Protein AF-A0AAW6BYF8-F1 (afdb_monomer)

Secondary structure (DSSP, 8-state):
-HHHHHHHHHHHHHHHHHHHHHHHHHHHHHHHHHHHHHHHHHHHHHHHHHHHHHHHHHHHTT-S-HHHHHHHHHHHHHHHHHHHHHHHHHHHHHHHHHHHHHHHHHHT--

Foldseek 3Di:
DVVVVVVVVVVVVVVVVVVVVVVVVVLVVV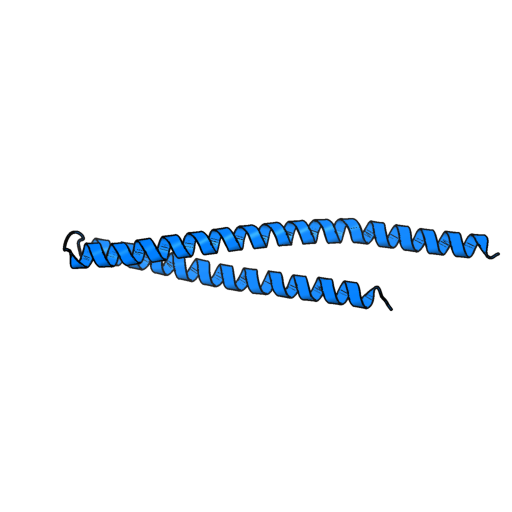LVVLVVLLVVLVVVLVVLVVVLVVLVVCVVVVVDDPVVSVVSNVVSVVSNVVSVVSNVVSVVVNVVSVVVVVVVVVVVPD

pLDDT: mean 81.35, std 10.95, range [44.31, 96.62]

Radius of gyration: 25.44 Å; Cα contacts (8 Å, |Δi|>4): 31; chains: 1; bounding box: 56×22×75 Å

Solvent-accessible surface area (backbone atoms only — not comparable to full-atom values): 6025 Å² total; per-residue (Å²): 117,70,66,61,56,53,52,51,55,53,49,52,51,52,51,51,52,61,63,45,51,63,54,50,56,53,50,52,52,51,49,55,50,50,53,54,51,42,55,52,44,53,53,51,44,56,54,47,54,54,50,51,54,48,51,52,52,38,42,75,67,66,76,42,56,72,70,59,47,55,55,52,53,53,53,49,54,51,52,44,55,53,40,52,54,50,43,52,52,49,49,54,52,53,51,55,51,48,53,52,54,51,52,54,54,60,66,74,74,115

Organism: Flavonifractor plautii (NCBI:txid292800)

Sequence (110 aa):
MQFWIKAVHQNEKAIAARLLKPSNSGQEAKHRRAAAEKKRAEKRLAELDSLIARIYEDRTAEVMTARNFSMLSQKYQQEQKALETKILALNTQLEAAREQTETLKNGLFW

Mean predicted aligned error: 11.23 Å

Structure (mmCIF, N/CA/C/O backbone):
data_AF-A0AAW6BYF8-F1
#
_entry.id   AF-A0AAW6BYF8-F1
#
loop_
_atom_site.group_PDB
_atom_site.id
_atom_site.type_symbol
_atom_site.label_atom_id
_atom_site.label_alt_id
_atom_site.label_comp_id
_atom_site.label_asym_id
_atom_site.label_entity_id
_atom_site.label_seq_id
_atom_site.pdbx_PDB_ins_code
_atom_site.Cartn_x
_atom_site.Cartn_y
_atom_site.Cartn_z
_atom_site.occupancy
_atom_site.B_iso_or_equiv
_atom_site.auth_seq_id
_atom_site.auth_comp_id
_atom_site.auth_asym_id
_atom_site.auth_atom_id
_atom_site.pdbx_PDB_model_num
ATOM 1 N N . MET A 1 1 ? -39.620 -6.806 49.306 1.00 56.34 1 MET A N 1
ATOM 2 C CA . MET A 1 1 ? -38.340 -6.084 49.090 1.00 56.34 1 MET A CA 1
ATOM 3 C C . MET A 1 1 ? -37.519 -6.585 47.894 1.00 56.34 1 MET A C 1
ATOM 5 O O . MET A 1 1 ? -36.913 -5.754 47.238 1.00 56.34 1 MET A O 1
ATOM 9 N N . GLN A 1 2 ? -37.546 -7.876 47.529 1.00 58.50 2 GLN A N 1
ATOM 10 C CA . GLN A 1 2 ? -36.769 -8.433 46.395 1.00 58.50 2 GLN A CA 1
ATOM 11 C C . GLN A 1 2 ? -37.118 -7.858 45.000 1.00 58.50 2 GLN A C 1
ATOM 13 O O . GLN A 1 2 ? -36.286 -7.842 44.096 1.00 58.50 2 GLN A O 1
ATOM 18 N N . PHE A 1 3 ? -38.348 -7.369 44.812 1.00 65.69 3 PHE A N 1
ATOM 19 C CA . PHE A 1 3 ? -38.840 -6.895 43.510 1.00 65.69 3 PHE A CA 1
ATOM 20 C C . PHE A 1 3 ? -38.163 -5.593 43.043 1.00 65.69 3 PHE A C 1
ATOM 22 O O . PHE A 1 3 ? -37.805 -5.461 41.876 1.00 65.69 3 PHE A O 1
ATOM 29 N N . TRP A 1 4 ? -37.930 -4.660 43.970 1.00 57.75 4 TRP A N 1
ATOM 30 C CA . TRP A 1 4 ? -37.310 -3.362 43.684 1.00 57.75 4 TRP A CA 1
ATOM 31 C C . TRP A 1 4 ? -35.817 -3.486 43.383 1.00 57.75 4 TRP A C 1
ATOM 33 O O . TRP A 1 4 ? -35.328 -2.846 42.461 1.00 57.75 4 TRP A O 1
ATOM 43 N N . ILE A 1 5 ? -35.120 -4.384 44.081 1.00 68.19 5 ILE A N 1
ATOM 44 C CA . ILE A 1 5 ? -33.702 -4.683 43.833 1.00 68.19 5 ILE A CA 1
ATOM 45 C C . ILE A 1 5 ? -33.524 -5.253 42.419 1.00 68.19 5 ILE A C 1
ATOM 47 O O . ILE A 1 5 ? -32.678 -4.795 41.655 1.00 68.19 5 ILE A O 1
ATOM 51 N N . LYS A 1 6 ? -34.389 -6.196 42.019 1.00 74.38 6 LYS A N 1
ATOM 52 C CA . LYS A 1 6 ? -34.358 -6.779 40.671 1.00 74.38 6 LYS A CA 1
ATOM 53 C C . LYS A 1 6 ? -34.638 -5.741 39.579 1.00 74.38 6 LYS A C 1
ATOM 55 O O . LYS A 1 6 ? -33.972 -5.762 38.546 1.00 74.38 6 LYS A O 1
ATOM 60 N N . ALA A 1 7 ? -35.586 -4.833 39.816 1.00 72.25 7 ALA A N 1
ATOM 61 C CA . ALA A 1 7 ? -35.922 -3.759 38.884 1.00 72.25 7 ALA A CA 1
ATOM 62 C C . ALA A 1 7 ? -34.775 -2.747 38.727 1.00 72.25 7 ALA A C 1
ATOM 64 O O . ALA A 1 7 ? -34.450 -2.369 37.603 1.00 72.25 7 ALA A O 1
ATOM 65 N N . VAL A 1 8 ? -34.117 -2.364 39.826 1.00 71.31 8 VAL A N 1
ATOM 66 C CA . VAL A 1 8 ? -32.944 -1.474 39.806 1.00 71.31 8 VAL A CA 1
ATOM 67 C C . VAL A 1 8 ? -31.788 -2.121 39.041 1.00 71.31 8 VAL A C 1
ATOM 69 O O . VAL A 1 8 ? -31.273 -1.517 38.105 1.00 71.31 8 VAL A O 1
ATOM 72 N N . HIS A 1 9 ? -31.467 -3.388 39.321 1.00 71.75 9 HIS A N 1
ATOM 73 C CA . HIS A 1 9 ? -30.387 -4.105 38.630 1.00 71.75 9 HIS A CA 1
ATOM 74 C C . HIS A 1 9 ? -30.665 -4.295 37.128 1.00 71.75 9 HIS A C 1
ATOM 76 O O . HIS A 1 9 ? -29.755 -4.249 36.300 1.00 71.75 9 HIS A O 1
ATOM 82 N N . GLN A 1 10 ? -31.923 -4.533 36.743 1.00 74.56 10 GLN A N 1
ATOM 83 C CA . GLN A 1 10 ? -32.306 -4.619 35.330 1.00 74.56 10 GLN A CA 1
ATOM 84 C C . GLN A 1 10 ? -32.192 -3.267 34.627 1.00 74.56 10 GLN A C 1
ATOM 86 O O . GLN A 1 10 ? -31.755 -3.214 33.477 1.00 74.56 10 GLN A O 1
ATOM 91 N N . ASN A 1 11 ? -32.545 -2.183 35.316 1.00 79.19 11 ASN A N 1
ATOM 92 C CA . ASN A 1 11 ? -32.448 -0.838 34.771 1.00 79.19 11 ASN A CA 1
ATOM 93 C C . ASN A 1 11 ? -30.982 -0.399 34.615 1.00 79.19 11 ASN A C 1
ATOM 95 O O . ASN A 1 11 ? -30.611 0.121 33.568 1.00 79.19 11 ASN A O 1
ATOM 99 N N . GLU A 1 12 ? -30.117 -0.705 35.584 1.00 73.88 12 GLU A N 1
ATOM 100 C CA . GLU A 1 12 ? -28.668 -0.476 35.492 1.00 73.88 12 GLU A CA 1
ATOM 101 C C . GLU A 1 12 ? -28.043 -1.215 34.305 1.00 73.88 12 GLU A C 1
ATOM 103 O O . GLU A 1 12 ? -27.326 -0.611 33.505 1.00 73.88 12 GLU A O 1
ATOM 108 N N . LYS A 1 13 ? -28.378 -2.498 34.114 1.00 78.19 13 LYS A N 1
ATOM 109 C CA . LYS A 1 13 ? -27.923 -3.269 32.945 1.00 78.19 13 LYS A CA 1
ATOM 110 C C . LYS A 1 13 ? -28.437 -2.687 31.629 1.00 78.19 13 LYS A C 1
ATOM 112 O O . LYS A 1 13 ? -27.699 -2.649 30.646 1.00 78.19 13 LYS A O 1
ATOM 117 N N . ALA A 1 14 ? -29.686 -2.223 31.594 1.00 78.88 14 ALA A N 1
ATOM 118 C CA . ALA A 1 14 ? -30.266 -1.600 30.409 1.00 78.88 14 ALA A CA 1
ATOM 119 C C . ALA A 1 14 ? -29.588 -0.261 30.073 1.00 78.88 14 ALA A C 1
ATOM 121 O O . ALA A 1 14 ? -29.316 0.010 28.902 1.00 78.88 14 ALA A O 1
ATOM 122 N N . ILE A 1 15 ? -29.267 0.548 31.085 1.00 76.00 15 ILE A N 1
ATOM 123 C CA . ILE A 1 15 ? -28.534 1.809 30.935 1.00 76.00 15 ILE A CA 1
ATOM 124 C C . ILE A 1 15 ? -27.103 1.533 30.458 1.00 76.00 15 ILE A C 1
ATOM 126 O O . ILE A 1 15 ? -26.673 2.127 29.469 1.00 76.00 15 ILE A O 1
ATOM 130 N N . ALA A 1 16 ? -26.404 0.570 31.066 1.00 75.56 16 ALA A N 1
ATOM 131 C CA . ALA A 1 16 ? -25.064 0.158 30.650 1.00 75.56 16 ALA A CA 1
ATOM 132 C C . ALA A 1 16 ? -25.040 -0.332 29.190 1.00 75.56 16 ALA A C 1
ATOM 134 O O . ALA A 1 16 ? -24.231 0.130 28.386 1.00 75.56 16 ALA A O 1
ATOM 135 N N . ALA A 1 17 ? -25.988 -1.189 28.797 1.00 73.94 17 ALA A N 1
ATOM 136 C CA . ALA A 1 17 ? -26.103 -1.674 27.421 1.00 73.94 17 ALA A CA 1
ATOM 137 C C . ALA A 1 17 ? -26.412 -0.548 26.415 1.00 73.94 17 ALA A C 1
ATOM 139 O O . ALA A 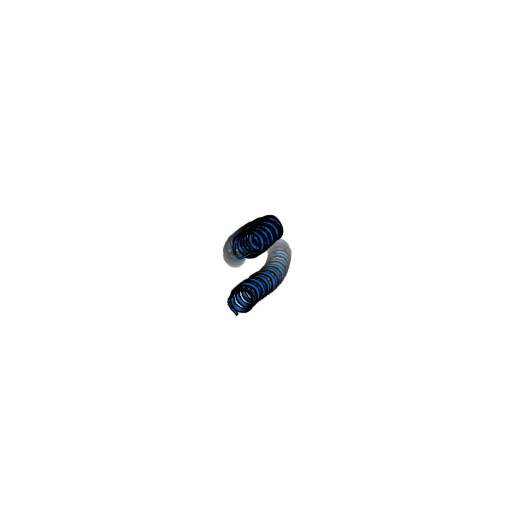1 17 ? -25.935 -0.570 25.275 1.00 73.94 17 ALA A O 1
ATOM 140 N N . ARG A 1 18 ? -27.207 0.451 26.821 1.00 73.62 18 ARG A N 1
ATOM 141 C CA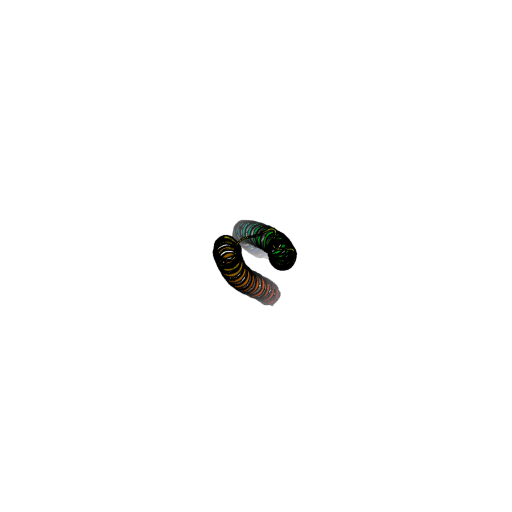 . ARG A 1 18 ? -27.592 1.588 25.973 1.00 73.62 18 ARG A CA 1
ATOM 142 C C . ARG A 1 18 ? -26.473 2.621 25.829 1.00 73.62 18 ARG A C 1
ATOM 144 O O . ARG A 1 18 ? -26.400 3.249 24.779 1.00 73.62 18 ARG A O 1
ATOM 151 N N . LEU A 1 19 ? -25.595 2.752 26.824 1.00 72.00 19 LEU A N 1
ATOM 152 C CA . LEU A 1 19 ? -24.372 3.561 26.750 1.00 72.00 19 LEU A CA 1
ATOM 153 C C . LEU A 1 19 ? -23.260 2.867 25.944 1.00 72.00 19 LEU A C 1
ATOM 155 O O . LEU A 1 19 ? -22.508 3.532 25.234 1.00 72.00 19 LEU A O 1
ATOM 159 N N . LEU A 1 20 ? -23.193 1.533 25.983 1.00 72.31 20 LEU A N 1
ATOM 160 C CA . LEU A 1 20 ? -22.186 0.746 25.263 1.00 72.31 20 LEU A CA 1
ATOM 161 C C . LEU A 1 20 ? -22.479 0.621 23.753 1.00 72.31 20 LEU A C 1
ATOM 163 O O . LEU A 1 20 ? -21.565 0.701 22.932 1.00 72.31 20 LEU A O 1
ATOM 167 N N . LYS A 1 21 ? -23.754 0.474 23.358 1.00 70.88 21 LYS A N 1
ATOM 168 C CA . LYS A 1 21 ? -24.179 0.305 21.948 1.00 70.88 21 LYS A CA 1
ATOM 169 C C . LYS A 1 21 ? -23.682 1.402 20.982 1.00 70.88 21 LYS A C 1
ATOM 171 O O . LYS A 1 21 ? -23.183 1.047 19.913 1.00 70.88 21 LYS A O 1
ATOM 176 N N . PRO A 1 22 ? -23.811 2.706 21.300 1.00 69.12 22 PRO A N 1
ATOM 177 C CA . PRO A 1 22 ? -23.338 3.791 20.437 1.00 69.12 22 PRO A CA 1
ATOM 178 C C . PRO A 1 22 ? -21.811 3.825 20.311 1.00 69.12 22 PRO A C 1
ATOM 180 O O . PRO A 1 22 ? -21.286 4.127 19.241 1.00 69.12 22 PRO A O 1
ATOM 183 N N . SER A 1 23 ? -21.100 3.488 21.392 1.00 67.56 23 SER A N 1
ATOM 184 C CA . SER A 1 23 ? -19.636 3.423 21.401 1.00 67.56 23 SER A CA 1
ATOM 185 C C . SER A 1 23 ? -19.130 2.301 20.486 1.00 67.56 23 SER A C 1
ATOM 187 O O . SER A 1 23 ? -18.281 2.530 19.621 1.00 67.56 23 SER A O 1
ATOM 189 N N . ASN A 1 24 ? -19.740 1.114 20.584 1.00 70.62 24 ASN A N 1
ATOM 190 C CA . ASN A 1 24 ? -19.348 -0.053 19.794 1.00 70.62 24 ASN A CA 1
ATOM 191 C C . ASN A 1 24 ? -19.651 0.119 18.293 1.00 70.62 24 ASN A C 1
ATOM 193 O O . ASN A 1 24 ? -18.810 -0.182 17.451 1.00 70.62 24 ASN A O 1
ATOM 197 N N . SER A 1 25 ? -20.813 0.677 17.929 1.00 74.25 25 SER A N 1
ATOM 198 C CA . SER A 1 25 ? -21.172 0.898 16.516 1.00 74.25 25 SER A CA 1
ATOM 199 C C . SER A 1 25 ? -20.276 1.939 15.830 1.00 74.25 25 SER A C 1
ATOM 201 O O . SER A 1 25 ? -19.906 1.778 14.662 1.00 74.25 25 SER A O 1
ATOM 203 N N . GLY A 1 26 ? -19.870 2.981 16.564 1.00 79.44 26 GLY A N 1
ATOM 204 C CA . GLY A 1 26 ? -18.891 3.964 16.109 1.00 79.44 26 GLY A CA 1
ATOM 205 C C . GLY A 1 26 ? -17.494 3.363 15.924 1.00 79.44 26 GLY A C 1
ATOM 206 O O . GLY A 1 26 ? -16.836 3.646 14.919 1.00 79.44 26 GLY A O 1
ATOM 207 N N . GLN A 1 27 ? -17.050 2.504 16.846 1.00 77.38 27 GLN A N 1
ATOM 208 C CA . GLN A 1 27 ? -15.775 1.786 16.736 1.00 77.38 27 GLN A CA 1
ATOM 209 C C . GLN A 1 27 ? -15.761 0.802 15.561 1.00 77.38 27 GLN A C 1
ATOM 211 O O . GLN A 1 27 ? -14.825 0.820 14.762 1.00 77.38 27 GLN A O 1
ATOM 216 N N . GLU A 1 28 ? -16.822 0.019 15.372 1.00 79.00 28 GLU A N 1
ATOM 217 C CA . GLU A 1 28 ? -16.949 -0.886 14.227 1.00 79.00 28 GLU A CA 1
ATOM 218 C C . GLU A 1 28 ? -16.915 -0.140 12.887 1.00 79.00 28 GLU A C 1
ATOM 220 O O . GLU A 1 28 ? -16.276 -0.584 11.932 1.00 79.00 28 GLU A O 1
ATOM 225 N N . ALA A 1 29 ? -17.590 1.011 12.795 1.00 84.06 29 ALA A N 1
ATOM 226 C CA . ALA A 1 29 ? -17.571 1.831 11.589 1.00 84.06 29 ALA A CA 1
ATOM 227 C C . ALA A 1 29 ? -16.166 2.382 11.292 1.00 84.06 29 ALA A C 1
ATOM 229 O O . ALA A 1 29 ? -15.740 2.366 10.135 1.00 84.06 29 ALA A O 1
ATOM 230 N N . LYS A 1 30 ? -15.427 2.825 12.320 1.00 83.25 30 LYS A N 1
ATOM 231 C CA . LYS A 1 30 ? -14.023 3.250 12.188 1.00 83.25 30 LYS A CA 1
ATOM 232 C C . LYS A 1 30 ? -13.127 2.091 11.745 1.00 83.25 30 LYS A C 1
ATOM 234 O O . LYS A 1 30 ? -12.369 2.254 10.794 1.00 83.25 30 LYS A O 1
ATOM 239 N N . HIS A 1 31 ? -13.284 0.913 12.347 1.00 84.06 31 HIS A N 1
ATOM 240 C CA . HIS A 1 31 ? -12.527 -0.288 11.993 1.00 84.06 31 HIS A CA 1
ATOM 241 C C . HIS A 1 31 ? -12.781 -0.718 10.540 1.00 84.06 31 HIS A C 1
ATOM 243 O O . HIS A 1 31 ? -11.841 -0.956 9.784 1.00 84.06 31 HIS A O 1
ATOM 249 N N . ARG A 1 32 ? -14.049 -0.747 10.099 1.00 88.19 32 ARG A N 1
ATOM 250 C CA . ARG A 1 32 ? -14.404 -1.054 8.701 1.00 88.19 32 ARG A CA 1
ATOM 251 C C . ARG A 1 32 ? -13.788 -0.059 7.713 1.00 88.19 32 ARG A C 1
ATOM 253 O O . ARG A 1 32 ? -13.308 -0.474 6.660 1.00 88.19 32 ARG A O 1
ATOM 260 N N . ARG A 1 33 ? -13.779 1.237 8.045 1.00 89.69 33 ARG A N 1
ATOM 261 C CA . ARG A 1 33 ? -13.158 2.280 7.208 1.00 89.69 33 ARG A CA 1
ATOM 262 C C . ARG A 1 33 ? -11.642 2.109 7.119 1.00 89.69 33 ARG A C 1
ATOM 264 O O . ARG A 1 33 ? -11.124 2.082 6.008 1.00 89.69 33 ARG A O 1
ATOM 271 N N . ALA A 1 34 ? -10.964 1.917 8.250 1.00 87.62 34 ALA A N 1
ATOM 272 C CA . ALA A 1 34 ? -9.519 1.693 8.298 1.00 87.62 34 ALA A CA 1
ATOM 273 C C . ALA A 1 34 ? -9.106 0.427 7.523 1.00 87.62 34 ALA A C 1
ATOM 275 O O . ALA A 1 34 ? -8.164 0.462 6.734 1.00 87.62 34 ALA A O 1
ATOM 276 N N . ALA A 1 35 ? -9.861 -0.669 7.655 1.00 89.81 35 ALA A N 1
ATOM 277 C CA . ALA A 1 35 ? -9.621 -1.897 6.896 1.00 89.81 35 ALA A CA 1
ATOM 278 C C . ALA A 1 35 ? -9.817 -1.705 5.379 1.00 89.81 35 ALA A C 1
ATOM 280 O O . ALA A 1 35 ? -9.018 -2.189 4.576 1.00 89.81 35 ALA A O 1
ATOM 281 N N . ALA A 1 36 ? -10.859 -0.975 4.968 1.00 94.12 36 ALA A N 1
ATOM 282 C CA . ALA A 1 36 ? -11.088 -0.662 3.559 1.00 94.12 36 ALA A CA 1
ATOM 283 C C . ALA A 1 36 ? -9.987 0.242 2.982 1.00 94.12 36 ALA A C 1
ATOM 285 O O . ALA A 1 36 ? -9.568 0.054 1.839 1.00 94.12 36 ALA A O 1
ATOM 286 N N . GLU A 1 37 ? -9.507 1.208 3.764 1.00 92.69 37 GLU A N 1
ATOM 287 C CA . GLU A 1 37 ? -8.413 2.096 3.378 1.00 92.69 37 GLU A CA 1
ATOM 288 C C . GLU A 1 37 ? -7.085 1.347 3.247 1.00 92.69 37 GLU A C 1
ATOM 290 O O . GLU A 1 37 ? -6.391 1.527 2.245 1.00 92.69 37 GLU A O 1
ATOM 295 N N . LYS A 1 38 ? -6.785 0.435 4.180 1.00 90.88 38 LYS A N 1
ATOM 296 C CA . LYS A 1 38 ? -5.634 -0.470 4.094 1.00 90.88 38 LYS A CA 1
ATOM 297 C C . LYS A 1 38 ? -5.672 -1.296 2.806 1.00 90.88 38 LYS A C 1
ATOM 299 O O . LYS A 1 38 ? -4.722 -1.247 2.034 1.00 90.88 38 LYS A O 1
ATOM 304 N N . LYS A 1 39 ? -6.799 -1.954 2.506 1.00 95.19 39 LYS A N 1
ATOM 305 C CA . LYS A 1 39 ? -6.949 -2.762 1.280 1.00 95.19 39 LYS A CA 1
ATOM 306 C C . LYS A 1 39 ? -6.742 -1.940 0.002 1.00 95.19 39 LYS A C 1
ATOM 308 O O . LYS A 1 39 ? -6.184 -2.432 -0.976 1.00 95.19 39 LYS A O 1
ATOM 313 N N . ARG A 1 40 ? -7.208 -0.686 -0.018 1.00 95.25 40 ARG A N 1
ATOM 314 C CA . ARG A 1 40 ? -6.983 0.230 -1.151 1.00 95.25 40 ARG A CA 1
ATOM 315 C C . ARG A 1 40 ? -5.506 0.599 -1.290 1.00 95.25 40 ARG A C 1
ATOM 317 O O . ARG A 1 40 ? -5.009 0.608 -2.411 1.00 95.25 40 ARG A O 1
ATOM 324 N N . ALA A 1 41 ? -4.826 0.877 -0.178 1.00 92.31 41 ALA A N 1
ATOM 325 C CA . ALA A 1 41 ? -3.398 1.180 -0.168 1.00 92.31 41 ALA A CA 1
ATOM 326 C C . ALA A 1 41 ? -2.558 -0.018 -0.640 1.00 92.31 41 ALA A C 1
ATOM 328 O O . ALA A 1 41 ? -1.696 0.155 -1.492 1.00 92.31 41 ALA A O 1
ATOM 329 N N . GLU A 1 42 ? -2.864 -1.231 -0.171 1.00 93.31 42 GLU A N 1
ATOM 330 C CA . GLU A 1 42 ? -2.197 -2.471 -0.598 1.00 93.31 42 GLU A CA 1
ATOM 331 C C . GLU A 1 42 ? -2.387 -2.738 -2.095 1.00 93.31 42 GLU A C 1
ATOM 333 O O . GLU A 1 42 ? -1.424 -3.023 -2.802 1.00 93.31 42 GLU A O 1
ATOM 338 N N . LYS A 1 43 ? -3.617 -2.583 -2.609 1.00 96.62 43 LYS A N 1
ATOM 339 C CA . LYS A 1 43 ? -3.879 -2.728 -4.048 1.00 96.62 4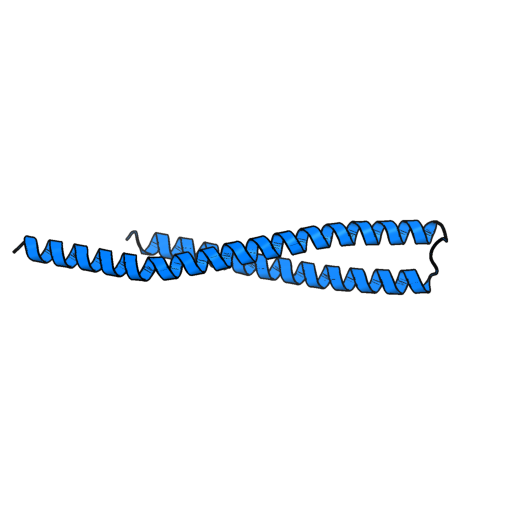3 LYS A CA 1
ATOM 340 C C . LYS A 1 43 ? -3.059 -1.727 -4.864 1.00 96.62 43 LYS A C 1
ATOM 342 O O . LYS A 1 43 ? -2.478 -2.096 -5.879 1.00 96.62 43 LYS A O 1
ATOM 347 N N . ARG A 1 44 ? -3.006 -0.471 -4.416 1.00 94.69 44 ARG A N 1
ATOM 348 C CA . ARG A 1 44 ? -2.244 0.576 -5.098 1.00 94.69 44 ARG A CA 1
ATOM 349 C C . ARG A 1 44 ? -0.741 0.299 -5.072 1.00 94.69 44 ARG A C 1
ATOM 351 O O . ARG A 1 44 ? -0.080 0.543 -6.073 1.00 94.69 44 ARG A O 1
ATOM 358 N N . LEU A 1 45 ? -0.221 -0.228 -3.966 1.00 89.06 45 LEU A N 1
ATOM 359 C CA . LEU A 1 45 ? 1.180 -0.628 -3.846 1.00 89.06 45 LEU A CA 1
ATOM 360 C C . LEU A 1 45 ? 1.536 -1.707 -4.881 1.00 89.06 45 LEU A C 1
ATOM 362 O O . LEU A 1 45 ? 2.477 -1.526 -5.642 1.00 89.06 45 LEU A O 1
ATOM 366 N N . ALA A 1 46 ? 0.707 -2.747 -5.009 1.00 92.44 46 ALA A N 1
ATOM 367 C CA . ALA A 1 46 ? 0.915 -3.798 -6.008 1.00 92.44 46 ALA A CA 1
ATOM 368 C C . ALA A 1 46 ? 0.852 -3.275 -7.460 1.00 92.44 46 ALA A C 1
ATOM 370 O O . ALA A 1 46 ? 1.613 -3.712 -8.323 1.00 92.44 46 ALA A O 1
ATOM 371 N N . GLU A 1 47 ? -0.041 -2.320 -7.745 1.00 94.31 47 GLU A N 1
ATOM 372 C CA . GLU A 1 47 ? -0.082 -1.642 -9.049 1.00 94.31 47 GLU A CA 1
ATOM 373 C C . GLU A 1 47 ? 1.204 -0.841 -9.315 1.00 94.31 47 GLU A C 1
ATOM 375 O O . GLU A 1 47 ? 1.719 -0.863 -10.432 1.00 94.31 47 GLU A O 1
ATOM 380 N N . LEU A 1 48 ? 1.734 -0.148 -8.301 1.00 91.00 48 LEU A N 1
ATOM 381 C CA . LEU A 1 48 ? 2.992 0.594 -8.404 1.00 91.00 48 LEU A CA 1
ATOM 382 C C . LEU A 1 48 ? 4.180 -0.333 -8.656 1.00 91.00 48 LEU A C 1
ATOM 384 O O . LEU A 1 48 ? 4.981 -0.032 -9.537 1.00 91.00 48 LEU A O 1
ATOM 388 N N . ASP A 1 49 ? 4.263 -1.466 -7.960 1.00 87.38 49 ASP A N 1
ATOM 389 C CA . ASP A 1 49 ? 5.329 -2.453 -8.166 1.00 87.38 49 ASP A CA 1
ATOM 390 C C . ASP A 1 49 ? 5.347 -2.959 -9.616 1.00 87.38 49 ASP A C 1
ATOM 392 O O . ASP A 1 49 ? 6.403 -3.030 -10.250 1.00 87.38 49 ASP A O 1
ATOM 396 N N . SER A 1 50 ? 4.168 -3.222 -10.190 1.00 90.94 50 SER A N 1
ATOM 397 C CA . SER A 1 50 ? 4.046 -3.614 -11.597 1.00 90.94 50 SER A CA 1
ATOM 398 C C . SER A 1 50 ? 4.460 -2.496 -12.562 1.00 90.94 50 SER A C 1
ATOM 400 O O . SER A 1 50 ? 5.140 -2.765 -13.554 1.00 90.94 50 SER A O 1
ATOM 402 N N . LEU A 1 51 ? 4.087 -1.242 -12.281 1.00 88.62 51 LEU A N 1
ATOM 403 C CA . LEU A 1 51 ? 4.482 -0.093 -13.102 1.00 88.62 51 LEU A CA 1
ATOM 404 C C . LEU A 1 51 ? 5.993 0.148 -13.059 1.00 88.62 51 LEU A C 1
ATOM 406 O O . LEU A 1 51 ? 6.593 0.443 -14.090 1.00 88.62 51 LEU A O 1
ATOM 410 N N . ILE A 1 52 ? 6.608 0.001 -11.885 1.00 81.81 52 ILE A N 1
ATOM 411 C CA . ILE A 1 52 ? 8.055 0.125 -11.714 1.00 81.81 52 ILE A CA 1
ATOM 412 C C . ILE A 1 52 ? 8.767 -0.966 -12.515 1.00 81.81 52 ILE A C 1
ATOM 414 O O . ILE A 1 52 ? 9.669 -0.643 -13.285 1.00 81.81 52 ILE A O 1
ATOM 418 N N . ALA A 1 53 ? 8.339 -2.229 -12.403 1.00 82.38 53 ALA A N 1
ATOM 419 C CA . ALA A 1 53 ? 8.915 -3.328 -13.180 1.00 82.38 53 ALA A CA 1
ATOM 420 C C . ALA A 1 53 ? 8.877 -3.036 -14.691 1.00 82.38 53 ALA A C 1
ATOM 422 O O . ALA A 1 53 ? 9.896 -3.142 -15.372 1.00 82.38 53 ALA A O 1
ATOM 423 N N . ARG A 1 54 ? 7.738 -2.543 -15.193 1.00 85.75 54 ARG A N 1
ATOM 424 C CA . ARG A 1 54 ? 7.580 -2.188 -16.608 1.00 85.75 54 ARG A CA 1
ATOM 425 C C . ARG A 1 54 ? 8.453 -1.010 -17.044 1.00 85.75 54 ARG A C 1
ATOM 427 O O . ARG A 1 54 ? 9.004 -1.023 -18.136 1.00 85.75 54 ARG A O 1
ATOM 434 N N . ILE A 1 55 ? 8.643 -0.015 -16.179 1.00 82.62 55 ILE A N 1
ATOM 435 C CA . ILE A 1 55 ? 9.561 1.110 -16.418 1.00 82.62 55 ILE A CA 1
ATOM 436 C C . ILE A 1 55 ? 11.009 0.637 -16.590 1.00 82.62 55 ILE A C 1
ATOM 438 O O . ILE A 1 55 ? 11.745 1.207 -17.399 1.00 82.62 55 ILE A O 1
ATOM 442 N N . TYR A 1 56 ? 11.426 -0.391 -15.849 1.00 78.25 56 TYR A N 1
ATOM 443 C CA . TYR A 1 56 ? 12.746 -0.996 -16.025 1.00 78.25 56 TYR A CA 1
ATOM 444 C C . TYR A 1 56 ? 12.854 -1.754 -17.351 1.00 78.25 56 TYR A C 1
ATOM 446 O O . TYR A 1 56 ? 13.855 -1.583 -18.043 1.00 78.25 56 TYR A O 1
ATOM 454 N N . GLU A 1 57 ? 11.829 -2.515 -17.736 1.00 80.19 57 GLU A N 1
ATOM 455 C CA . GLU A 1 57 ? 11.768 -3.207 -19.035 1.00 80.19 57 GLU A CA 1
ATOM 456 C C . GLU A 1 57 ? 11.811 -2.224 -20.218 1.00 80.19 57 GLU A C 1
ATOM 458 O O . GLU A 1 57 ? 12.612 -2.377 -21.138 1.00 80.19 57 GLU A O 1
ATOM 463 N N . ASP A 1 58 ? 11.022 -1.148 -20.172 1.00 80.94 58 ASP A N 1
ATOM 464 C CA . ASP A 1 58 ? 11.007 -0.122 -21.222 1.00 80.94 58 ASP A CA 1
ATOM 465 C C . ASP A 1 58 ? 12.345 0.642 -21.298 1.00 80.94 58 ASP A C 1
ATOM 467 O O . ASP A 1 58 ? 12.755 1.114 -22.365 1.00 80.94 58 ASP A O 1
ATOM 471 N N . ARG A 1 59 ? 13.056 0.773 -20.167 1.00 79.56 59 ARG A N 1
ATOM 472 C CA . ARG A 1 59 ? 14.381 1.405 -20.119 1.00 79.56 59 ARG A CA 1
ATOM 473 C C . ARG A 1 59 ? 15.467 0.517 -20.722 1.00 79.56 59 ARG A C 1
AT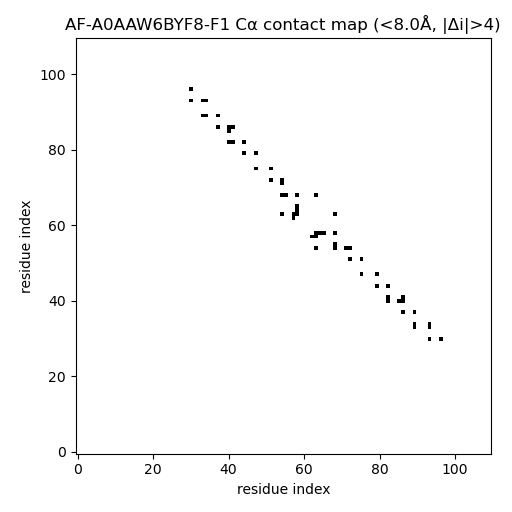OM 475 O O . ARG A 1 59 ? 16.340 1.065 -21.401 1.00 79.56 59 ARG A O 1
ATOM 482 N N . THR A 1 60 ? 15.442 -0.795 -20.473 1.00 77.31 60 THR A N 1
ATOM 483 C CA . THR A 1 60 ? 16.406 -1.751 -21.051 1.00 77.31 60 THR A CA 1
ATOM 484 C C . THR A 1 60 ? 16.161 -1.982 -22.538 1.00 77.31 60 THR A C 1
ATOM 486 O O . THR A 1 60 ? 17.118 -2.209 -23.270 1.00 77.31 60 THR A O 1
ATOM 489 N N . ALA A 1 61 ? 14.917 -1.835 -23.000 1.00 82.38 61 ALA A N 1
ATOM 490 C CA . ALA A 1 61 ? 14.551 -1.857 -24.417 1.00 82.38 61 ALA A CA 1
ATOM 491 C C . ALA A 1 61 ? 14.858 -0.541 -25.170 1.00 82.38 61 ALA A C 1
ATOM 493 O O . ALA A 1 61 ? 14.483 -0.405 -26.331 1.00 82.38 61 ALA A O 1
ATOM 494 N N . GLU A 1 62 ? 15.482 0.447 -24.513 1.00 81.88 62 GLU A N 1
ATOM 495 C CA . GLU A 1 62 ? 15.778 1.795 -25.044 1.00 81.88 62 GLU A CA 1
ATOM 496 C C . GLU A 1 62 ? 14.554 2.600 -25.525 1.00 81.88 62 GLU A C 1
ATOM 498 O O . GLU A 1 62 ? 14.692 3.687 -26.086 1.00 81.88 62 GLU A O 1
ATOM 503 N N . VAL A 1 63 ? 13.341 2.129 -25.223 1.00 81.12 63 VAL A N 1
ATOM 504 C CA . VAL A 1 63 ? 12.074 2.795 -25.558 1.00 81.12 63 VAL A CA 1
ATOM 505 C C . VAL A 1 63 ? 11.883 4.067 -24.723 1.00 81.12 63 VAL A C 1
ATOM 507 O O . VAL A 1 63 ? 11.214 5.010 -25.150 1.00 81.12 63 VAL A O 1
ATOM 510 N N . MET A 1 64 ? 12.503 4.134 -23.539 1.00 79.81 64 MET A N 1
ATOM 511 C CA . MET A 1 64 ? 12.383 5.265 -22.622 1.00 79.81 64 MET A CA 1
ATOM 512 C C . MET A 1 64 ? 13.701 6.011 -22.388 1.00 79.81 64 MET A C 1
ATOM 514 O O . MET A 1 64 ? 14.730 5.438 -22.024 1.00 79.81 64 MET A O 1
ATOM 518 N N . THR A 1 65 ? 13.638 7.342 -22.507 1.00 83.56 65 THR A N 1
ATOM 519 C CA . THR A 1 65 ? 14.772 8.231 -22.223 1.00 83.56 65 THR A CA 1
ATOM 520 C C . THR A 1 65 ? 15.162 8.193 -20.743 1.00 83.56 65 THR A C 1
ATOM 522 O O . THR A 1 65 ? 14.316 8.051 -19.855 1.00 83.56 65 THR A O 1
ATOM 525 N N . ALA A 1 66 ? 16.450 8.405 -20.454 1.00 81.56 66 ALA A N 1
ATOM 526 C CA . ALA A 1 66 ? 16.966 8.413 -19.082 1.00 81.56 66 ALA A CA 1
ATOM 527 C C . ALA A 1 66 ? 16.259 9.443 -18.180 1.00 81.56 66 ALA A C 1
ATOM 529 O O . ALA A 1 66 ? 16.001 9.171 -17.010 1.00 81.56 66 ALA A O 1
ATOM 530 N N . ARG A 1 67 ? 15.884 10.606 -18.735 1.00 82.38 67 ARG A N 1
ATOM 531 C CA . ARG A 1 67 ? 15.146 11.653 -18.011 1.00 82.38 67 ARG A CA 1
ATOM 532 C C . ARG A 1 67 ? 13.762 11.178 -17.566 1.00 82.38 67 ARG A C 1
ATOM 534 O O . ARG A 1 67 ? 13.383 11.413 -16.421 1.00 82.38 67 ARG A O 1
ATOM 541 N N . ASN A 1 68 ? 13.017 10.524 -18.458 1.00 79.75 68 ASN A N 1
ATOM 542 C CA . ASN A 1 68 ? 11.667 10.046 -18.157 1.00 79.75 68 ASN A CA 1
ATOM 543 C C . ASN A 1 68 ? 11.693 8.886 -17.157 1.00 79.75 68 ASN A C 1
ATOM 545 O O . ASN A 1 68 ? 10.880 8.876 -16.234 1.00 79.75 68 ASN A O 1
ATOM 549 N N . PHE A 1 69 ? 12.672 7.983 -17.282 1.00 82.69 69 PHE A N 1
ATOM 550 C CA . PHE A 1 69 ? 12.913 6.918 -16.309 1.00 82.69 69 PHE A CA 1
ATOM 551 C C . PHE A 1 69 ? 13.154 7.487 -14.904 1.00 82.69 69 PHE A C 1
ATOM 553 O O . PHE A 1 69 ? 12.420 7.152 -13.980 1.00 82.69 69 PHE A O 1
ATOM 560 N N . SER A 1 70 ? 14.121 8.398 -14.737 1.00 84.88 70 SER A N 1
ATOM 561 C CA . SER A 1 70 ? 14.443 8.957 -13.416 1.00 84.88 70 SER A CA 1
ATOM 562 C C . SER A 1 70 ? 13.251 9.673 -12.780 1.00 84.88 70 SER A C 1
ATOM 564 O O . SER A 1 70 ? 12.985 9.499 -11.593 1.00 84.88 70 SER A O 1
ATOM 566 N N . MET A 1 71 ? 12.500 10.440 -13.574 1.00 89.62 71 MET A N 1
ATOM 567 C CA . MET A 1 71 ? 11.324 11.171 -13.102 1.00 89.62 71 MET A CA 1
ATOM 568 C C . MET A 1 71 ? 10.190 10.236 -12.648 1.00 89.62 71 MET A C 1
ATOM 570 O O . MET A 1 71 ? 9.619 10.447 -11.577 1.00 89.62 71 MET A O 1
ATOM 574 N N . LEU A 1 72 ? 9.854 9.208 -13.437 1.00 86.69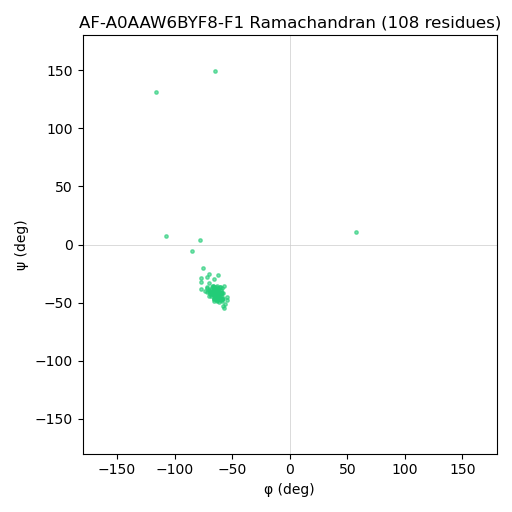 72 LEU A N 1
ATOM 575 C CA . LEU A 1 72 ? 8.786 8.263 -13.091 1.00 86.69 72 LEU A CA 1
ATOM 576 C C . LEU A 1 72 ? 9.183 7.356 -11.922 1.00 86.69 72 LEU A C 1
ATOM 578 O O . LEU A 1 72 ? 8.397 7.201 -10.987 1.00 86.69 72 LEU A O 1
ATOM 582 N N . SER A 1 73 ? 10.410 6.829 -11.929 1.00 85.81 73 SER A N 1
ATOM 583 C CA . SER A 1 73 ? 10.940 6.001 -10.842 1.00 85.81 73 SER A CA 1
ATOM 584 C C . SER A 1 73 ? 10.927 6.752 -9.512 1.00 85.81 73 SER A C 1
ATOM 586 O O . SER A 1 73 ? 10.421 6.230 -8.522 1.00 85.81 73 SER A O 1
ATOM 588 N N . GLN A 1 74 ? 11.381 8.010 -9.491 1.00 91.38 74 GLN A N 1
ATOM 589 C CA . GLN A 1 74 ? 11.362 8.826 -8.277 1.00 91.38 74 GLN A CA 1
ATOM 590 C C . GLN A 1 74 ? 9.935 9.058 -7.762 1.00 91.38 74 GLN A C 1
ATOM 592 O O . GLN A 1 74 ? 9.685 8.939 -6.561 1.00 91.38 74 GLN A O 1
ATOM 597 N N . LYS A 1 75 ? 8.986 9.368 -8.656 1.00 91.56 75 LYS A N 1
ATOM 598 C CA . LYS A 1 75 ? 7.583 9.589 -8.283 1.00 91.56 75 LYS A CA 1
ATOM 599 C C . LYS A 1 75 ? 6.966 8.336 -7.658 1.00 91.56 75 LYS A C 1
ATOM 601 O O . LYS A 1 75 ? 6.328 8.433 -6.611 1.00 91.56 75 LYS A O 1
ATOM 606 N N . TYR A 1 76 ? 7.163 7.172 -8.274 1.00 89.94 76 TYR A N 1
ATOM 607 C CA . TYR A 1 76 ? 6.566 5.932 -7.781 1.00 89.94 76 TYR A CA 1
ATOM 608 C C . TYR A 1 76 ? 7.221 5.423 -6.498 1.00 89.94 76 TYR A C 1
ATOM 610 O O . TYR A 1 76 ? 6.504 5.000 -5.597 1.00 89.94 76 TYR A O 1
ATOM 618 N N . GLN A 1 77 ? 8.537 5.575 -6.341 1.00 90.38 77 GLN A N 1
ATOM 619 C CA . GLN A 1 77 ? 9.222 5.263 -5.081 1.00 90.38 77 GLN A CA 1
ATOM 620 C C . GLN A 1 77 ? 8.738 6.142 -3.916 1.00 90.38 77 GLN A C 1
ATOM 622 O O . GLN A 1 77 ? 8.574 5.664 -2.793 1.00 90.38 77 GLN A O 1
ATOM 627 N N . GLN A 1 78 ? 8.478 7.430 -4.166 1.00 94.62 78 GLN A N 1
ATOM 628 C CA . GLN A 1 78 ? 7.902 8.319 -3.152 1.00 94.62 78 GLN A CA 1
ATOM 629 C C . GLN A 1 78 ? 6.480 7.899 -2.766 1.00 94.62 78 GLN A C 1
ATOM 631 O O . GLN A 1 78 ? 6.157 7.856 -1.577 1.00 94.62 78 GLN A O 1
ATOM 636 N N . GLU A 1 79 ? 5.640 7.569 -3.753 1.00 92.31 79 GLU A N 1
ATOM 637 C CA . GLU A 1 79 ? 4.271 7.099 -3.512 1.00 92.31 79 GLU A CA 1
ATOM 638 C C . GLU A 1 79 ? 4.267 5.777 -2.726 1.00 92.31 79 GLU A C 1
ATOM 640 O O . GLU A 1 79 ? 3.529 5.653 -1.749 1.00 92.31 79 GLU A O 1
ATOM 645 N N . GLN A 1 80 ? 5.149 4.834 -3.075 1.00 91.19 80 GLN A N 1
ATOM 646 C CA . GLN A 1 80 ? 5.321 3.560 -2.373 1.00 91.19 80 GLN A CA 1
ATOM 647 C C . GLN A 1 80 ? 5.665 3.775 -0.894 1.00 91.19 80 GLN A C 1
ATOM 649 O O . GLN A 1 80 ? 4.930 3.314 -0.022 1.00 91.19 80 GLN A O 1
ATOM 654 N N . LYS A 1 81 ? 6.693 4.579 -0.594 1.00 95.56 81 LYS A N 1
ATOM 655 C CA . LYS A 1 81 ? 7.105 4.877 0.789 1.00 95.56 81 LYS A CA 1
ATOM 656 C C . LYS A 1 81 ? 5.991 5.532 1.613 1.00 95.56 81 LYS A C 1
ATOM 658 O O . LYS A 1 81 ? 5.823 5.242 2.803 1.00 95.56 81 LYS A O 1
ATOM 663 N N . ALA A 1 82 ? 5.220 6.430 0.997 1.00 94.69 82 ALA A N 1
ATOM 664 C CA . ALA A 1 82 ? 4.079 7.063 1.652 1.00 94.69 82 ALA A CA 1
ATOM 665 C C . ALA A 1 82 ? 2.967 6.046 1.968 1.00 94.69 82 ALA A C 1
ATOM 667 O O . ALA A 1 82 ? 2.400 6.072 3.064 1.00 94.69 82 ALA A O 1
ATOM 668 N N . LEU A 1 83 ? 2.678 5.128 1.039 1.00 92.75 83 LEU A N 1
ATOM 669 C CA . LEU A 1 83 ? 1.688 4.068 1.234 1.00 92.75 83 LEU A CA 1
ATOM 670 C C . LEU A 1 83 ? 2.129 3.056 2.296 1.00 92.75 83 LEU A C 1
ATOM 672 O O . LEU A 1 83 ? 1.322 2.719 3.158 1.00 92.75 83 LEU A O 1
ATOM 676 N N . GLU A 1 84 ? 3.391 2.634 2.301 1.00 95.12 84 GLU A N 1
ATOM 677 C CA . GLU A 1 84 ? 3.953 1.740 3.325 1.00 95.12 84 GLU A CA 1
ATOM 678 C C . GLU A 1 84 ? 3.830 2.342 4.726 1.00 95.12 84 GLU A C 1
ATOM 680 O O . GLU A 1 84 ? 3.332 1.696 5.650 1.00 95.12 84 GLU A O 1
ATOM 685 N N . THR A 1 85 ? 4.193 3.620 4.869 1.00 96.25 85 THR A N 1
ATOM 686 C CA . THR A 1 85 ? 4.064 4.356 6.137 1.00 96.25 85 THR A CA 1
ATOM 687 C C . THR A 1 85 ? 2.605 4.407 6.595 1.00 96.25 85 THR A C 1
ATOM 689 O O . THR A 1 85 ? 2.297 4.196 7.770 1.00 96.25 85 THR A O 1
ATOM 692 N N . LYS A 1 86 ? 1.679 4.646 5.661 1.00 92.94 86 LYS A N 1
ATOM 693 C CA . LYS A 1 86 ? 0.244 4.685 5.942 1.00 92.94 86 LYS A CA 1
ATOM 694 C C . LYS A 1 86 ? -0.307 3.315 6.341 1.00 92.94 86 LYS A C 1
ATOM 696 O O . LYS A 1 86 ? -1.095 3.237 7.281 1.00 92.94 86 LYS A O 1
ATOM 701 N N . ILE A 1 87 ? 0.105 2.245 5.662 1.00 92.88 87 ILE A N 1
ATOM 702 C CA . ILE A 1 87 ? -0.286 0.867 5.991 1.00 92.88 87 ILE A CA 1
ATOM 703 C C . ILE A 1 87 ? 0.216 0.500 7.388 1.00 92.88 87 ILE A C 1
ATOM 705 O O . ILE A 1 87 ? -0.554 -0.043 8.178 1.00 92.88 87 ILE A O 1
ATOM 709 N N . LEU A 1 88 ? 1.463 0.846 7.721 1.00 94.50 88 LEU A N 1
ATOM 710 C CA . LEU A 1 88 ? 2.024 0.621 9.052 1.00 94.50 88 LEU A CA 1
ATOM 711 C C . LEU A 1 88 ? 1.202 1.339 10.131 1.00 94.50 88 LEU A C 1
ATOM 713 O O . LEU A 1 88 ? 0.787 0.712 11.102 1.00 94.50 88 LEU A O 1
ATOM 717 N N . ALA A 1 89 ? 0.893 2.622 9.930 1.00 92.81 89 ALA A N 1
ATOM 718 C CA . ALA A 1 89 ? 0.078 3.392 10.867 1.00 92.81 89 ALA A CA 1
ATOM 719 C C . ALA A 1 89 ? -1.335 2.806 11.040 1.00 92.81 89 ALA A C 1
ATOM 721 O O . ALA A 1 89 ? -1.827 2.699 12.165 1.00 92.81 89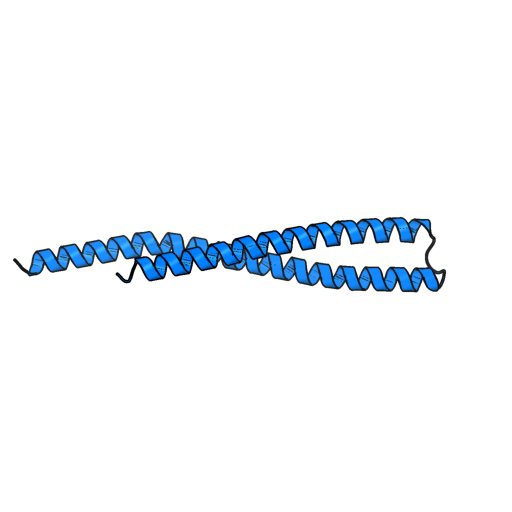 ALA A O 1
ATOM 722 N N . LEU A 1 90 ? -1.981 2.391 9.944 1.00 91.06 90 LEU A N 1
ATOM 723 C CA . LEU A 1 90 ? -3.297 1.747 9.986 1.00 91.06 90 LEU A CA 1
ATOM 724 C C . LEU A 1 90 ? -3.248 0.394 10.704 1.00 91.06 90 LEU A C 1
ATOM 726 O O . LEU A 1 90 ? -4.162 0.091 11.465 1.00 91.06 90 LEU A O 1
ATOM 730 N N . ASN A 1 91 ? -2.190 -0.399 10.515 1.00 90.19 91 ASN A N 1
ATOM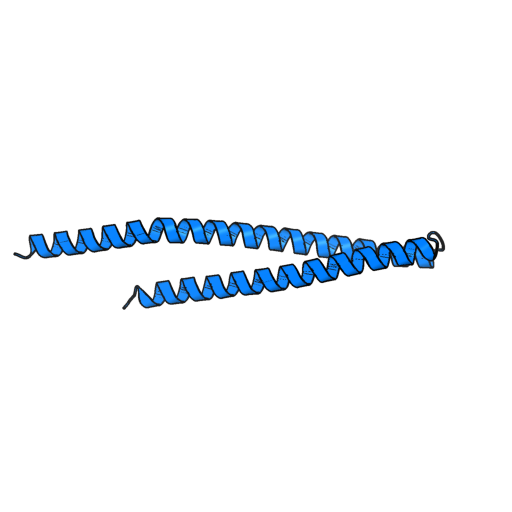 731 C CA . ASN A 1 91 ? -1.999 -1.654 11.245 1.00 90.19 91 ASN A CA 1
ATOM 732 C C . ASN A 1 91 ? -1.899 -1.405 12.750 1.00 90.19 91 ASN A C 1
ATOM 734 O O . ASN A 1 91 ? -2.645 -2.016 13.508 1.00 90.19 91 ASN A O 1
ATOM 738 N N . THR A 1 92 ? -1.062 -0.458 13.179 1.00 91.31 92 THR A N 1
ATOM 739 C CA . THR A 1 92 ? -0.929 -0.107 14.600 1.00 91.31 92 THR A CA 1
ATOM 740 C C . THR A 1 92 ? -2.259 0.353 15.199 1.00 91.31 92 THR A C 1
ATOM 742 O O . THR A 1 92 ? -2.616 -0.057 16.300 1.00 91.31 92 THR A O 1
ATOM 745 N N . GLN A 1 93 ? -3.033 1.167 14.471 1.00 87.50 93 GLN A N 1
ATOM 746 C CA . GLN A 1 93 ? -4.358 1.607 14.924 1.00 87.50 93 GLN A CA 1
ATOM 747 C C . GLN A 1 93 ? -5.355 0.447 15.039 1.00 87.50 93 GLN A C 1
ATOM 749 O O . GLN A 1 93 ? -6.146 0.413 15.981 1.00 87.50 93 GLN A O 1
ATOM 754 N N . LEU A 1 94 ? -5.337 -0.489 14.085 1.00 85.56 94 LEU A N 1
ATOM 755 C CA . LEU A 1 94 ? -6.219 -1.655 14.093 1.00 85.56 94 LEU A CA 1
ATOM 756 C C . LEU A 1 94 ? -5.877 -2.617 15.239 1.00 85.56 94 LEU A C 1
ATOM 758 O O . LEU A 1 94 ? -6.799 -3.092 15.899 1.00 85.56 94 LEU A O 1
ATOM 762 N N . GLU A 1 95 ? -4.595 -2.865 15.519 1.00 87.69 95 GLU A N 1
ATOM 763 C CA . GLU A 1 95 ? -4.189 -3.715 16.649 1.00 87.69 95 GLU A CA 1
ATOM 764 C C . GLU A 1 95 ? -4.493 -3.056 18.003 1.00 87.69 95 GLU A C 1
ATOM 766 O O . GLU A 1 95 ? -5.117 -3.683 18.857 1.00 87.69 95 GLU A O 1
ATOM 771 N N . ALA A 1 96 ? -4.199 -1.762 18.174 1.00 85.00 96 ALA A N 1
ATOM 772 C CA . ALA A 1 96 ? -4.549 -1.039 19.402 1.00 85.00 96 ALA A CA 1
ATOM 773 C C . ALA A 1 96 ? -6.070 -1.029 19.661 1.00 85.00 96 ALA A C 1
ATOM 775 O O . ALA A 1 96 ? -6.527 -1.139 20.802 1.00 85.00 96 ALA A O 1
ATOM 776 N N . ALA A 1 97 ? -6.877 -0.928 18.598 1.00 76.75 97 ALA A N 1
ATOM 777 C CA . ALA A 1 97 ? -8.328 -1.034 18.705 1.00 76.75 97 ALA A CA 1
ATOM 778 C C . ALA A 1 97 ? -8.771 -2.443 19.133 1.00 76.75 97 ALA A C 1
ATOM 780 O O . ALA A 1 97 ? -9.683 -2.562 19.950 1.00 76.75 97 ALA A O 1
ATOM 781 N N . ARG A 1 98 ? -8.124 -3.505 18.630 1.00 78.88 98 ARG A N 1
ATOM 782 C CA . ARG A 1 98 ? -8.404 -4.888 19.052 1.00 78.88 98 ARG A CA 1
ATOM 783 C C . ARG A 1 98 ? -8.101 -5.094 20.532 1.00 78.88 98 ARG A C 1
ATOM 785 O O . ARG A 1 98 ? -8.967 -5.584 21.255 1.00 78.88 98 ARG A O 1
ATOM 792 N N . GLU A 1 99 ? -6.940 -4.650 21.002 1.00 79.38 99 GLU A N 1
ATOM 793 C CA . GLU A 1 99 ? -6.547 -4.746 22.414 1.00 79.38 99 GLU A CA 1
ATOM 794 C C . GLU A 1 99 ? -7.522 -4.002 23.345 1.00 79.38 99 GLU A C 1
ATOM 796 O O . GLU A 1 99 ? -7.929 -4.535 24.381 1.00 79.38 99 GLU A O 1
ATOM 801 N N . GLN A 1 100 ? -7.987 -2.806 22.959 1.00 72.00 100 GLN A N 1
ATOM 802 C CA . GLN A 1 100 ? -9.034 -2.091 23.704 1.00 72.00 100 GLN A CA 1
ATOM 803 C C . GLN A 1 100 ? -10.359 -2.856 23.743 1.00 72.00 100 GLN A C 1
ATOM 805 O O . GLN A 1 100 ? -11.016 -2.901 24.781 1.00 72.00 100 GLN A O 1
ATOM 810 N N . THR A 1 101 ? -10.775 -3.477 22.638 1.00 69.50 101 THR A N 1
ATOM 811 C CA . THR A 1 101 ? -12.013 -4.268 22.654 1.00 69.50 101 THR A CA 1
ATOM 812 C C . THR A 1 101 ? -11.903 -5.522 23.521 1.00 69.50 101 THR A C 1
ATOM 814 O O . THR A 1 101 ? -12.868 -5.863 24.201 1.00 69.50 101 THR A O 1
ATOM 817 N N . GLU A 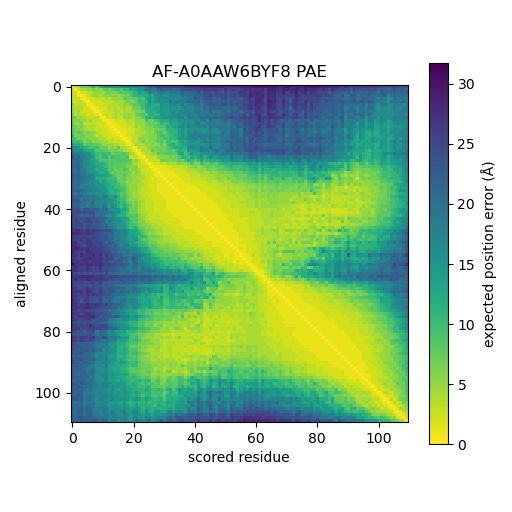1 102 ? -10.746 -6.183 23.554 1.00 72.88 102 GLU A N 1
ATOM 818 C CA . GLU A 1 102 ? -10.527 -7.377 24.380 1.00 72.88 102 GLU A CA 1
ATOM 819 C C . GLU A 1 102 ? -10.428 -7.036 25.874 1.00 72.88 102 GLU A C 1
ATOM 821 O O . GLU A 1 102 ? -11.045 -7.700 26.706 1.00 72.88 102 GLU A O 1
ATOM 826 N N . THR A 1 103 ? -9.748 -5.943 26.231 1.00 70.38 103 THR A N 1
ATOM 827 C CA . THR A 1 103 ? -9.697 -5.454 27.622 1.00 70.38 103 THR A CA 1
ATOM 828 C C . THR A 1 103 ? -11.069 -5.035 28.150 1.00 70.38 103 THR A C 1
ATOM 830 O O . THR A 1 103 ? -11.425 -5.403 29.269 1.00 70.38 103 THR A O 1
ATOM 833 N N . LEU A 1 104 ? -11.879 -4.334 27.347 1.00 68.25 104 LEU A N 1
ATOM 834 C CA . LEU A 1 104 ? -13.248 -3.966 27.725 1.00 68.25 104 LEU A CA 1
ATOM 835 C C . LEU A 1 104 ? -14.143 -5.197 27.914 1.00 68.25 104 LEU A C 1
ATOM 837 O O . LEU A 1 104 ? -14.904 -5.249 28.878 1.00 68.25 104 LEU A O 1
ATOM 841 N N . LYS A 1 105 ? -14.042 -6.202 27.035 1.00 66.25 105 LYS A N 1
ATOM 842 C CA . LYS A 1 105 ? -14.779 -7.466 27.194 1.00 66.25 105 LYS A CA 1
ATOM 843 C C . LYS A 1 105 ? -14.373 -8.198 28.471 1.00 66.25 105 LYS A C 1
ATOM 845 O O . LYS A 1 105 ? -15.249 -8.618 29.216 1.00 66.25 105 LYS A O 1
ATOM 850 N N . ASN A 1 106 ? -13.075 -8.308 28.748 1.00 68.19 106 ASN A N 1
ATOM 851 C CA . ASN A 1 106 ? -12.574 -9.029 29.920 1.00 68.19 106 ASN A CA 1
ATOM 852 C C . ASN A 1 106 ? -12.888 -8.304 31.240 1.00 68.19 106 ASN A C 1
ATOM 854 O O . ASN A 1 106 ? -13.163 -8.959 32.240 1.00 68.19 106 ASN A O 1
ATOM 858 N N . GLY A 1 107 ? -12.906 -6.966 31.242 1.00 59.44 107 GLY A N 1
ATOM 859 C CA . GLY A 1 107 ? -13.288 -6.162 32.409 1.00 59.44 107 GLY A CA 1
ATOM 860 C C . GLY A 1 107 ? -14.794 -6.128 32.697 1.00 59.44 107 GLY A C 1
ATOM 861 O O . GLY A 1 107 ? -15.184 -5.844 33.821 1.00 59.44 107 GLY A O 1
ATOM 862 N N . LEU A 1 108 ? -15.643 -6.434 31.709 1.00 56.25 108 LEU A N 1
ATOM 863 C CA . LEU A 1 108 ? -17.104 -6.536 31.867 1.00 56.25 108 LEU A CA 1
ATOM 864 C C . LEU A 1 108 ? -17.574 -7.916 32.371 1.00 56.25 108 LEU A C 1
ATOM 866 O O . LEU A 1 108 ? -18.771 -8.098 32.596 1.00 56.25 108 LEU A O 1
ATOM 870 N N . PHE A 1 109 ? -16.662 -8.886 32.500 1.00 49.91 109 PHE A N 1
ATOM 871 C CA . PHE A 1 109 ? -16.951 -10.279 32.870 1.00 49.91 109 PHE A CA 1
ATOM 872 C C . PHE A 1 109 ? -16.513 -10.671 34.297 1.00 49.91 109 PHE A C 1
ATOM 874 O O . PHE A 1 109 ? -16.629 -11.844 34.654 1.00 49.91 109 PHE A O 1
ATOM 881 N N . TRP A 1 110 ? -16.067 -9.709 35.110 1.00 44.31 110 TRP A N 1
ATOM 882 C CA . TRP A 1 110 ? -15.805 -9.844 36.552 1.00 44.31 110 TRP A CA 1
ATOM 883 C C . TRP A 1 110 ? -16.803 -9.019 37.369 1.00 44.31 110 TRP A C 1
ATOM 885 O O . TRP A 1 110 ? -17.086 -9.428 38.517 1.00 44.31 110 TRP A O 1
#

Nearest PDB structures (foldseek):
  3ja6-assembly1_I  TM=4.602E-01  e=5.242E+00  Escherichia coli
  3g67-assembly1_B  TM=4.562E-01  e=8.289E+00  Thermotoga maritima